Protein AF-A0A530QG68-F1 (afdb_monomer_lite)

Structure (mmCIF, N/CA/C/O backbone):
data_AF-A0A530QG68-F1
#
_entry.id   AF-A0A530QG68-F1
#
loop_
_atom_site.group_PDB
_atom_site.id
_atom_site.type_symbol
_atom_site.label_atom_id
_atom_site.label_alt_id
_atom_site.label_comp_id
_atom_site.label_asym_id
_atom_site.label_entity_id
_atom_site.label_seq_id
_atom_site.pdbx_PDB_ins_code
_atom_site.Cartn_x
_atom_site.Cartn_y
_atom_site.Cartn_z
_atom_site.occupancy
_atom_site.B_iso_or_equiv
_atom_site.auth_seq_id
_atom_site.auth_comp_id
_atom_site.auth_asym_id
_atom_site.auth_atom_id
_atom_site.pdbx_PDB_model_num
ATOM 1 N N . CYS A 1 1 ? -10.108 4.611 6.725 1.00 93.62 1 CYS A N 1
ATOM 2 C CA . CYS A 1 1 ? -9.288 3.538 6.113 1.00 93.62 1 CYS A CA 1
ATOM 3 C C . CYS A 1 1 ? -10.037 2.207 6.030 1.00 93.62 1 CYS A C 1
ATOM 5 O O . CYS A 1 1 ? -9.881 1.564 5.004 1.00 93.62 1 CYS A O 1
ATOM 7 N N . LEU A 1 2 ? -10.840 1.822 7.037 1.00 95.50 2 LEU A N 1
ATOM 8 C CA . LEU A 1 2 ? -11.633 0.578 7.046 1.00 95.50 2 LEU A CA 1
ATOM 9 C C . LEU A 1 2 ? -12.482 0.405 5.774 1.00 95.50 2 LEU A C 1
ATOM 11 O O . LEU A 1 2 ? -12.209 -0.496 4.990 1.00 95.50 2 LEU A O 1
ATOM 15 N N . ASP A 1 3 ? -13.388 1.344 5.493 1.00 96.12 3 ASP A N 1
ATOM 16 C CA . ASP A 1 3 ? -14.272 1.273 4.312 1.00 96.12 3 ASP A CA 1
ATOM 17 C C . ASP A 1 3 ? -13.552 1.529 2.977 1.00 96.12 3 ASP A C 1
ATOM 19 O O . ASP A 1 3 ? -14.122 1.355 1.905 1.00 96.12 3 ASP A O 1
ATOM 23 N N . LEU A 1 4 ? -12.289 1.966 3.028 1.00 96.50 4 LEU A N 1
ATOM 24 C CA . LEU A 1 4 ? -11.486 2.256 1.837 1.00 96.50 4 LEU A CA 1
ATOM 25 C C . LEU A 1 4 ? -10.696 1.0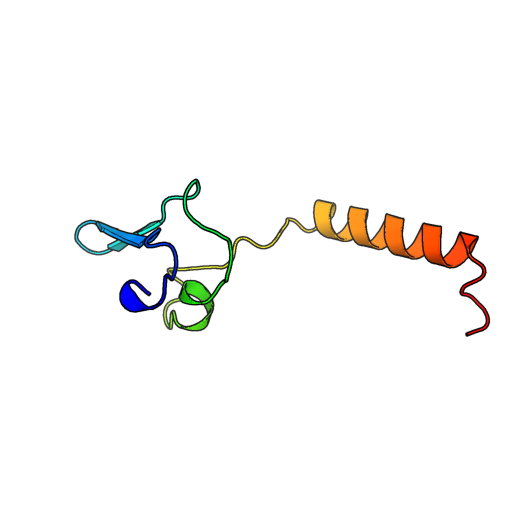42 1.351 1.00 96.50 4 LEU A C 1
ATOM 27 O O . LEU A 1 4 ? -10.100 1.115 0.281 1.00 96.50 4 LEU A O 1
ATOM 31 N N . CYS A 1 5 ? -10.599 -0.028 2.144 1.00 97.19 5 CYS A N 1
ATOM 32 C CA . CYS A 1 5 ? -9.806 -1.190 1.775 1.00 97.19 5 CYS A CA 1
ATOM 33 C C . CYS A 1 5 ? -10.635 -2.142 0.900 1.00 97.19 5 CYS A C 1
ATOM 35 O O . CYS A 1 5 ? -11.493 -2.845 1.433 1.00 97.19 5 CYS A O 1
ATOM 37 N N . PRO A 1 6 ? -10.363 -2.244 -0.416 1.00 96.69 6 PRO A N 1
ATOM 38 C CA . PRO A 1 6 ? -11.170 -3.079 -1.306 1.00 96.69 6 PRO A CA 1
ATOM 39 C C . PRO A 1 6 ? -11.005 -4.579 -1.031 1.00 96.69 6 PRO A C 1
ATOM 41 O O . PRO A 1 6 ? -11.873 -5.364 -1.394 1.00 96.69 6 PRO A O 1
ATOM 44 N N . THR A 1 7 ? -9.900 -4.987 -0.398 1.00 97.31 7 THR A N 1
ATOM 45 C CA . THR A 1 7 ? -9.614 -6.394 -0.080 1.00 97.31 7 THR A CA 1
ATOM 46 C C . THR A 1 7 ? -10.008 -6.788 1.341 1.00 97.31 7 THR A C 1
ATOM 48 O O . THR A 1 7 ? -9.831 -7.941 1.717 1.00 97.31 7 THR A O 1
ATOM 51 N N . GLY A 1 8 ? -10.506 -5.850 2.157 1.00 96.62 8 GLY A N 1
ATOM 52 C CA . GLY A 1 8 ? -10.831 -6.122 3.561 1.00 96.62 8 GLY A CA 1
ATOM 53 C C . GLY A 1 8 ? -9.612 -6.405 4.451 1.00 96.62 8 GLY A C 1
ATOM 54 O O . GLY A 1 8 ? -9.756 -6.988 5.519 1.00 96.62 8 GLY A O 1
ATOM 55 N N . ALA A 1 9 ? -8.407 -5.990 4.047 1.00 97.94 9 ALA A N 1
ATOM 56 C CA . ALA A 1 9 ? -7.168 -6.233 4.793 1.00 97.94 9 ALA A CA 1
ATOM 57 C C . ALA A 1 9 ? -7.047 -5.449 6.116 1.00 97.94 9 ALA A C 1
ATOM 59 O O . ALA A 1 9 ? -6.107 -5.691 6.871 1.00 97.94 9 ALA A O 1
ATOM 60 N N . ILE A 1 10 ? -7.937 -4.487 6.387 1.00 97.69 10 ILE A N 1
ATOM 61 C CA . ILE A 1 10 ? -7.864 -3.602 7.558 1.00 97.69 10 ILE A CA 1
ATOM 62 C C . ILE A 1 10 ? -8.985 -3.950 8.537 1.00 97.69 10 ILE A C 1
ATOM 64 O O . ILE A 1 10 ? -10.156 -3.892 8.170 1.00 97.69 10 ILE A O 1
ATOM 68 N N . THR A 1 11 ? -8.636 -4.238 9.791 1.00 97.75 11 THR A N 1
ATOM 69 C CA . THR A 1 11 ? -9.597 -4.578 10.854 1.00 97.75 11 THR A CA 1
ATOM 70 C C . THR A 1 11 ? -9.422 -3.688 12.090 1.00 97.75 11 THR A C 1
ATOM 72 O O . THR A 1 11 ? -8.299 -3.265 12.385 1.00 97.75 11 THR A O 1
ATOM 75 N N . PRO A 1 12 ? -10.492 -3.407 12.858 1.00 97.12 12 PRO A N 1
ATOM 76 C CA . PRO A 1 12 ? -10.373 -2.737 14.154 1.00 97.12 12 PRO A CA 1
ATOM 77 C C . PRO A 1 12 ? -9.516 -3.548 15.139 1.00 97.12 12 PRO A C 1
ATOM 79 O O . PRO A 1 12 ? -9.626 -4.771 15.196 1.00 97.12 12 PRO A O 1
ATOM 82 N N . ALA A 1 13 ? -8.693 -2.866 15.936 1.00 96.81 13 ALA A N 1
ATOM 83 C CA . ALA A 1 13 ? -7.828 -3.453 16.960 1.00 96.81 13 ALA A CA 1
ATOM 84 C C . ALA A 1 13 ? -7.816 -2.555 18.215 1.00 96.81 13 ALA A C 1
ATOM 86 O O . ALA A 1 13 ? -6.826 -1.911 18.558 1.00 96.81 13 ALA A O 1
ATOM 87 N N . GLY A 1 14 ? -8.962 -2.448 18.893 1.00 95.56 14 GLY A N 1
ATOM 88 C CA . GLY A 1 14 ? -9.134 -1.523 20.018 1.00 95.56 14 GLY A CA 1
ATOM 89 C C . GLY A 1 14 ? -9.054 -0.063 19.561 1.00 95.56 14 GLY A C 1
ATOM 90 O O . GLY A 1 14 ? -9.877 0.376 18.764 1.00 95.56 14 GLY A O 1
ATOM 91 N N . ASN A 1 15 ? -8.051 0.678 20.046 1.00 94.94 15 ASN A N 1
ATOM 92 C CA . ASN A 1 15 ? -7.858 2.105 19.736 1.00 94.94 15 ASN A CA 1
ATOM 93 C C . ASN A 1 15 ? -7.041 2.368 18.456 1.00 94.94 15 ASN A C 1
ATOM 95 O O . ASN A 1 15 ? -6.693 3.511 18.166 1.00 94.94 15 ASN A O 1
ATOM 99 N N . HIS A 1 16 ? -6.692 1.325 17.707 1.00 94.56 16 HIS A N 1
ATOM 100 C CA . HIS A 1 16 ? -5.990 1.423 16.430 1.00 94.56 16 HIS A CA 1
ATOM 101 C C . HIS A 1 16 ? -6.589 0.432 15.424 1.00 94.56 16 HIS A C 1
ATOM 103 O O . HIS A 1 16 ? -7.561 -0.267 15.715 1.00 94.56 16 HIS A O 1
ATOM 109 N N . VAL A 1 17 ? -6.025 0.389 14.219 1.00 96.50 17 VAL A N 1
ATOM 110 C CA . VAL A 1 17 ? -6.367 -0.600 13.192 1.00 96.50 17 VAL A CA 1
ATOM 111 C C . VAL A 1 17 ? -5.183 -1.527 12.956 1.00 96.50 17 VAL A C 1
ATOM 113 O O . VAL A 1 17 ? -4.034 -1.094 13.033 1.00 96.50 17 VAL A O 1
ATOM 116 N N . ALA A 1 18 ? -5.464 -2.785 12.640 1.00 97.12 18 ALA A N 1
ATOM 117 C CA . ALA A 1 18 ? -4.476 -3.743 12.166 1.00 97.12 18 ALA A CA 1
ATOM 118 C C . ALA A 1 18 ? -4.599 -3.892 10.645 1.00 97.12 18 ALA A C 1
ATOM 120 O O . ALA A 1 18 ? -5.708 -3.873 10.108 1.00 97.12 18 ALA A O 1
ATOM 121 N N . ILE A 1 19 ? -3.468 -4.037 9.953 1.00 97.06 19 ILE A N 1
ATOM 122 C CA . ILE A 1 19 ? -3.414 -4.295 8.509 1.00 97.06 19 ILE A CA 1
ATOM 123 C C . ILE A 1 19 ? -2.783 -5.670 8.304 1.00 97.06 19 ILE A C 1
ATOM 125 O O . ILE A 1 19 ? -1.635 -5.884 8.687 1.00 97.06 19 ILE A O 1
ATOM 129 N N . ASN A 1 20 ? -3.520 -6.598 7.695 1.00 97.25 20 ASN A N 1
ATOM 130 C CA . ASN A 1 20 ? -2.993 -7.906 7.325 1.00 97.25 20 ASN A CA 1
ATOM 131 C C . ASN A 1 20 ? -2.172 -7.790 6.030 1.00 97.25 20 ASN A C 1
ATOM 133 O O . ASN A 1 20 ? -2.731 -7.566 4.955 1.00 97.25 20 ASN A O 1
ATOM 137 N N . ALA A 1 21 ? -0.850 -7.949 6.137 1.00 95.12 21 ALA A N 1
ATOM 138 C CA . ALA A 1 21 ? 0.071 -7.835 5.007 1.00 95.12 21 ALA A CA 1
ATOM 139 C C . ALA A 1 21 ? -0.186 -8.886 3.914 1.00 95.12 21 ALA A C 1
ATOM 141 O O . ALA A 1 21 ? -0.070 -8.563 2.738 1.00 95.12 21 ALA A O 1
ATOM 142 N N . GLU A 1 22 ? -0.626 -10.089 4.288 1.00 97.06 22 GLU A N 1
ATOM 143 C CA . GLU A 1 22 ? -0.882 -11.193 3.352 1.00 97.06 22 GLU A CA 1
ATOM 144 C C . GLU A 1 22 ? -2.156 -10.980 2.512 1.00 97.06 22 GLU A C 1
ATOM 146 O O . GLU A 1 22 ? -2.325 -11.588 1.459 1.00 97.06 22 GLU A O 1
ATOM 151 N N . VAL A 1 23 ? -3.066 -10.105 2.959 1.00 97.56 23 VAL A N 1
ATOM 152 C CA . VAL A 1 23 ? -4.319 -9.755 2.252 1.00 97.56 23 VAL A CA 1
ATOM 153 C C . VAL A 1 23 ? -4.224 -8.379 1.577 1.00 97.56 23 VAL A C 1
ATOM 155 O O . VAL A 1 23 ? -5.025 -8.019 0.707 1.00 97.56 23 VAL A O 1
ATOM 158 N N . CYS A 1 24 ? -3.253 -7.561 1.978 1.00 97.06 24 CYS A N 1
ATOM 159 C CA . CYS A 1 24 ? -3.064 -6.222 1.446 1.00 97.06 24 CYS A CA 1
ATOM 160 C C . CYS A 1 24 ? -2.554 -6.278 -0.001 1.00 97.06 24 CYS A C 1
ATOM 162 O O . CYS A 1 24 ? -1.423 -6.670 -0.260 1.00 97.06 24 CYS A O 1
ATOM 164 N N . ALA A 1 25 ? -3.353 -5.787 -0.951 1.00 95.56 25 ALA A N 1
ATOM 165 C CA . ALA A 1 25 ? -2.951 -5.701 -2.360 1.00 95.56 25 ALA A CA 1
ATOM 166 C C . ALA A 1 25 ? -2.061 -4.484 -2.692 1.00 95.56 25 ALA A C 1
ATOM 168 O O . ALA A 1 25 ? -1.739 -4.257 -3.854 1.00 95.56 25 ALA A O 1
ATOM 169 N N . GLY A 1 26 ? -1.710 -3.651 -1.705 1.00 95.25 26 GLY A N 1
ATOM 170 C CA . GLY A 1 26 ? -0.845 -2.488 -1.929 1.00 95.25 26 GLY A CA 1
ATOM 171 C C . GLY A 1 26 ? -1.468 -1.374 -2.784 1.00 95.25 26 GLY A C 1
ATOM 172 O O . GLY A 1 26 ? -0.759 -0.724 -3.538 1.00 95.25 26 GLY A O 1
ATOM 173 N N . CYS A 1 27 ? -2.779 -1.115 -2.690 1.00 95.94 27 CYS A N 1
ATOM 174 C CA . CYS A 1 27 ? -3.430 -0.042 -3.469 1.00 95.94 27 CYS A CA 1
ATOM 175 C C . CYS A 1 27 ? -3.159 1.386 -2.948 1.00 95.94 27 CYS A C 1
ATOM 177 O O . CYS A 1 27 ? -3.314 2.354 -3.684 1.00 95.94 27 CYS A O 1
ATOM 179 N N . GLY A 1 28 ? -2.791 1.538 -1.671 1.00 95.62 28 GLY A N 1
ATOM 180 C CA . GLY A 1 28 ? -2.443 2.832 -1.068 1.00 95.62 28 GLY A CA 1
ATOM 181 C C . GLY A 1 28 ? -3.609 3.744 -0.659 1.00 95.62 28 GLY A C 1
ATOM 182 O O . GLY A 1 28 ? -3.361 4.778 -0.040 1.00 95.62 28 GLY A O 1
ATOM 183 N N . SER A 1 29 ? -4.871 3.368 -0.895 1.00 96.56 29 SER A N 1
ATOM 184 C CA . SER A 1 29 ? -6.039 4.205 -0.558 1.00 96.56 29 SER A CA 1
ATOM 185 C C . SER A 1 29 ? -6.131 4.559 0.931 1.00 96.56 29 SER A C 1
ATOM 187 O O . SER A 1 29 ? -6.503 5.675 1.290 1.00 96.56 29 SER A O 1
ATOM 189 N N . CYS A 1 30 ? -5.764 3.629 1.818 1.00 97.00 30 CYS A N 1
ATOM 190 C CA . CYS A 1 30 ? -5.759 3.877 3.258 1.00 97.00 30 CYS A CA 1
ATOM 191 C C . CYS A 1 30 ? -4.706 4.907 3.681 1.00 97.00 30 CYS A C 1
ATOM 193 O O . CYS A 1 30 ? -4.990 5.698 4.577 1.00 97.00 30 CYS A O 1
ATOM 195 N N . ALA A 1 31 ? -3.539 4.911 3.033 1.00 96.44 31 ALA A N 1
ATOM 196 C CA . ALA A 1 31 ? -2.459 5.845 3.319 1.00 96.44 31 ALA A CA 1
ATOM 197 C C . ALA A 1 31 ? -2.794 7.252 2.812 1.00 96.44 31 ALA A C 1
ATOM 199 O O . ALA A 1 31 ? -2.669 8.216 3.559 1.00 96.44 31 ALA A O 1
ATOM 200 N N . ALA A 1 32 ? -3.311 7.365 1.583 1.00 96.50 32 ALA A N 1
ATOM 201 C CA . ALA A 1 32 ? -3.691 8.649 0.992 1.00 96.50 32 ALA A CA 1
ATOM 202 C C . ALA A 1 32 ? -4.777 9.386 1.795 1.00 96.50 32 ALA A C 1
ATOM 204 O O . ALA A 1 32 ? -4.768 10.610 1.883 1.00 96.50 32 ALA A O 1
ATOM 205 N N . ALA A 1 33 ? -5.710 8.643 2.395 1.00 96.69 33 ALA A N 1
ATOM 206 C CA . ALA A 1 33 ? -6.804 9.212 3.174 1.00 96.69 33 ALA A CA 1
ATOM 207 C C . ALA A 1 33 ? -6.476 9.424 4.663 1.00 96.69 33 ALA A C 1
ATOM 209 O O . ALA A 1 33 ? -7.330 9.925 5.392 1.00 96.69 33 ALA A O 1
ATOM 210 N N . CYS A 1 34 ? -5.311 8.988 5.160 1.00 96.31 34 CYS A N 1
ATOM 211 C CA . CYS A 1 34 ? -5.001 9.035 6.588 1.00 96.31 34 CYS A CA 1
ATOM 212 C C . CYS A 1 34 ? -4.425 10.406 6.987 1.00 96.31 34 CYS A C 1
ATOM 214 O O . CYS A 1 34 ? -3.271 10.686 6.668 1.00 96.31 34 CYS A O 1
ATOM 216 N N . PRO A 1 35 ? -5.159 11.246 7.742 1.00 95.81 35 PRO A N 1
ATOM 217 C CA . PRO A 1 35 ? -4.692 12.593 8.079 1.00 95.81 35 PRO A CA 1
ATOM 218 C C . PRO A 1 35 ? -3.550 12.593 9.101 1.00 95.81 35 PRO A C 1
ATOM 220 O O . PRO A 1 35 ? -2.790 13.552 9.179 1.00 95.81 35 PRO A O 1
ATOM 223 N N . THR A 1 36 ? -3.431 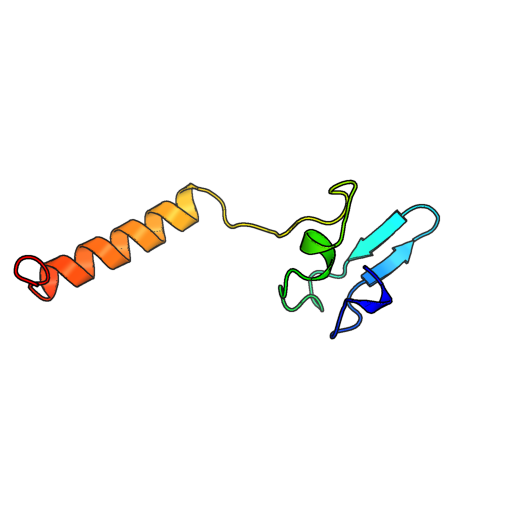11.531 9.901 1.00 95.50 36 THR A N 1
ATOM 224 C CA . THR A 1 36 ? -2.400 11.400 10.940 1.00 95.50 36 THR A CA 1
ATOM 225 C C . THR A 1 36 ? -1.137 10.701 10.445 1.00 95.50 36 THR A C 1
ATOM 227 O O . THR A 1 36 ? -0.146 10.669 11.166 1.00 95.50 36 THR A O 1
ATOM 230 N N . GLY A 1 37 ? -1.174 10.084 9.259 1.00 94.44 37 GLY A N 1
ATOM 231 C CA . GLY A 1 37 ? -0.091 9.234 8.761 1.00 94.44 37 GLY A CA 1
ATOM 232 C C . GLY A 1 37 ? 0.043 7.877 9.467 1.00 94.44 37 GLY A C 1
ATOM 233 O O . GLY A 1 37 ? 1.020 7.174 9.236 1.00 94.44 37 GLY A O 1
ATOM 234 N N . ALA A 1 38 ? -0.921 7.474 10.306 1.00 95.38 38 ALA A N 1
ATOM 235 C CA . ALA A 1 38 ? -0.887 6.179 10.998 1.00 95.38 38 ALA A CA 1
ATOM 236 C C . ALA A 1 38 ? -0.938 4.974 10.038 1.00 95.38 38 ALA A C 1
ATOM 238 O O . ALA A 1 38 ? -0.383 3.919 10.335 1.00 95.38 38 ALA A O 1
ATOM 239 N N . ALA A 1 39 ? -1.596 5.129 8.886 1.00 95.25 39 ALA A N 1
ATOM 240 C CA . ALA A 1 39 ? -1.482 4.206 7.765 1.00 95.25 39 ALA A CA 1
ATOM 241 C C . ALA A 1 39 ? -0.549 4.823 6.719 1.00 95.25 39 ALA A C 1
ATOM 243 O O . ALA A 1 39 ? -0.805 5.929 6.245 1.00 95.25 39 ALA A O 1
ATOM 244 N N . ALA A 1 40 ? 0.501 4.099 6.340 1.00 93.62 40 ALA A N 1
ATOM 245 C CA . ALA A 1 40 ? 1.487 4.544 5.363 1.00 93.62 40 ALA A CA 1
ATOM 246 C C . ALA A 1 40 ? 1.646 3.516 4.242 1.00 93.62 40 ALA A C 1
ATOM 248 O O . ALA A 1 40 ? 1.428 2.318 4.433 1.00 93.62 40 ALA A O 1
ATOM 249 N N . TYR A 1 41 ? 2.027 3.994 3.059 1.00 92.50 41 TYR A N 1
ATOM 250 C CA . TYR A 1 41 ? 2.383 3.116 1.956 1.00 92.50 41 TYR A CA 1
ATOM 251 C C . TYR A 1 41 ? 3.777 2.535 2.197 1.00 92.50 41 TYR A C 1
ATOM 253 O O . TYR A 1 41 ? 4.717 3.281 2.479 1.00 92.50 41 TYR A O 1
ATOM 261 N N . ALA A 1 42 ? 3.914 1.216 2.057 1.00 89.56 42 ALA A N 1
ATOM 262 C CA . ALA A 1 42 ? 5.202 0.537 2.128 1.00 89.56 42 ALA A CA 1
ATOM 263 C C . ALA A 1 42 ? 6.009 0.830 0.854 1.00 89.56 42 ALA A C 1
ATOM 265 O O . ALA A 1 42 ? 6.021 0.053 -0.102 1.00 89.56 42 ALA A O 1
ATOM 266 N N . VAL A 1 43 ? 6.639 2.004 0.815 1.00 87.69 43 VAL A N 1
ATOM 267 C CA . VAL A 1 43 ? 7.574 2.364 -0.251 1.00 87.69 43 VAL A CA 1
ATOM 268 C C . VAL A 1 43 ? 8.804 1.449 -0.192 1.00 87.69 43 VAL A C 1
ATOM 270 O O . VAL A 1 43 ? 9.275 1.143 0.906 1.00 87.69 43 VAL A O 1
ATOM 273 N N . PRO A 1 44 ? 9.342 1.005 -1.345 1.00 89.00 44 PRO A N 1
ATOM 274 C CA . PRO A 1 44 ? 10.596 0.263 -1.364 1.00 89.00 44 PRO A CA 1
ATOM 275 C C . PRO A 1 44 ? 11.733 1.106 -0.784 1.00 89.00 44 PRO A C 1
ATOM 277 O O . PRO A 1 44 ? 11.726 2.335 -0.892 1.00 89.00 44 PRO A O 1
ATOM 280 N N . ASP A 1 45 ? 12.738 0.442 -0.221 1.00 94.00 45 ASP A N 1
ATOM 281 C CA . ASP A 1 45 ? 13.945 1.110 0.246 1.00 94.00 45 ASP A CA 1
ATOM 28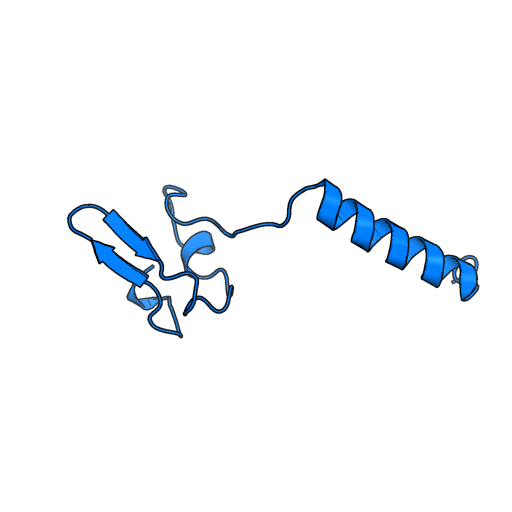2 C C . ASP A 1 45 ? 14.720 1.759 -0.920 1.00 94.00 45 ASP A C 1
ATOM 284 O O . ASP A 1 45 ? 14.595 1.379 -2.093 1.00 94.00 45 ASP A O 1
ATOM 288 N N . ALA A 1 46 ? 15.541 2.758 -0.589 1.00 95.12 46 ALA A N 1
ATOM 289 C CA . ALA A 1 46 ? 16.289 3.528 -1.578 1.00 95.12 46 ALA A CA 1
ATOM 290 C C . ALA A 1 46 ? 17.225 2.651 -2.423 1.00 95.12 46 ALA A C 1
ATOM 292 O O . ALA A 1 46 ? 17.371 2.888 -3.622 1.00 95.12 46 ALA A O 1
ATOM 293 N N . GLU A 1 47 ? 17.829 1.620 -1.831 1.00 96.81 47 GLU A N 1
ATOM 294 C CA . GLU A 1 47 ? 18.734 0.718 -2.537 1.00 96.81 47 GLU A CA 1
ATOM 295 C C . GLU A 1 47 ? 17.974 -0.081 -3.607 1.00 96.81 47 GLU A C 1
ATOM 297 O O . GLU A 1 47 ? 18.406 -0.161 -4.759 1.00 96.81 47 GLU A O 1
ATOM 302 N N . SER A 1 48 ? 16.794 -0.606 -3.268 1.00 96.12 48 SER A N 1
ATOM 303 C CA . SER A 1 48 ? 15.906 -1.309 -4.198 1.00 96.12 48 SER A CA 1
ATOM 304 C C . SER A 1 48 ? 15.451 -0.426 -5.358 1.00 96.12 48 SER A C 1
ATOM 306 O O . SER A 1 48 ? 15.452 -0.877 -6.508 1.00 96.12 48 SER A O 1
ATOM 308 N N . LEU A 1 49 ? 15.104 0.836 -5.092 1.00 96.12 49 LEU A N 1
ATOM 309 C CA . LEU A 1 49 ? 14.741 1.789 -6.144 1.00 96.12 49 LEU A CA 1
ATOM 310 C C . LEU A 1 49 ? 15.930 2.106 -7.055 1.00 96.12 49 LEU A C 1
ATOM 312 O O . LEU A 1 49 ? 15.798 2.037 -8.278 1.00 96.12 49 LEU A O 1
ATOM 316 N N . LEU A 1 50 ? 17.100 2.387 -6.479 1.00 97.31 50 LEU A N 1
ATOM 317 C CA . LEU A 1 50 ? 18.317 2.678 -7.237 1.00 97.31 50 LEU A CA 1
ATOM 318 C C . LEU A 1 50 ? 18.758 1.489 -8.095 1.00 97.31 50 LEU A C 1
ATOM 320 O O . LEU A 1 50 ? 19.175 1.689 -9.236 1.00 97.31 50 LEU A O 1
ATOM 324 N N . ARG A 1 51 ? 18.612 0.251 -7.604 1.00 97.81 51 ARG A N 1
ATOM 325 C CA . ARG A 1 51 ? 18.854 -0.961 -8.403 1.00 97.81 51 ARG A CA 1
ATOM 326 C C . ARG A 1 51 ? 17.955 -1.008 -9.637 1.00 97.81 51 ARG A C 1
ATOM 328 O O . ARG A 1 51 ? 18.462 -1.192 -10.741 1.00 97.81 51 ARG A O 1
ATOM 335 N N . ARG A 1 52 ? 16.644 -0.788 -9.476 1.00 97.25 52 ARG A N 1
ATOM 336 C CA . ARG A 1 52 ? 15.694 -0.776 -10.606 1.00 97.25 52 ARG A CA 1
ATOM 337 C C . ARG A 1 52 ? 16.016 0.341 -11.596 1.00 97.25 52 ARG A C 1
ATOM 339 O O . ARG A 1 52 ? 16.066 0.082 -12.795 1.00 97.25 52 ARG A O 1
ATOM 346 N N . LEU A 1 53 ? 16.295 1.550 -11.103 1.00 97.81 53 LEU A N 1
ATOM 347 C CA . LEU A 1 53 ? 16.697 2.685 -11.939 1.00 97.81 53 LEU A CA 1
ATOM 348 C C . LEU A 1 53 ? 17.964 2.376 -12.738 1.00 97.81 53 LEU A C 1
ATOM 350 O O . LEU A 1 53 ? 17.996 2.604 -13.943 1.00 97.81 53 LEU A O 1
ATOM 354 N N . ARG A 1 54 ? 18.985 1.797 -12.098 1.00 97.94 54 ARG A N 1
ATOM 355 C CA . ARG A 1 54 ? 20.222 1.393 -12.773 1.00 97.94 54 ARG A CA 1
ATOM 356 C C . ARG A 1 54 ? 19.947 0.412 -13.910 1.00 97.94 54 ARG A C 1
ATOM 358 O O . ARG A 1 54 ? 20.469 0.624 -14.999 1.00 97.94 54 ARG A O 1
ATOM 365 N N . THR A 1 55 ? 19.139 -0.624 -13.684 1.00 98.19 55 THR A N 1
ATOM 366 C CA . THR A 1 55 ? 18.778 -1.598 -14.729 1.00 98.19 55 THR A CA 1
ATOM 367 C C . THR A 1 55 ? 18.052 -0.932 -15.898 1.00 98.19 55 THR A C 1
ATOM 369 O O . THR A 1 55 ? 18.410 -1.170 -17.051 1.00 98.19 55 THR A O 1
ATOM 372 N N . LEU A 1 56 ? 17.075 -0.063 -15.617 1.00 97.38 56 LEU A N 1
ATOM 373 C CA . LEU A 1 56 ? 16.342 0.674 -16.652 1.00 97.38 56 LEU A CA 1
ATOM 374 C C . LEU A 1 56 ? 17.277 1.561 -17.485 1.00 97.38 56 LEU A C 1
ATOM 376 O O . LEU A 1 56 ? 17.251 1.497 -18.708 1.00 97.38 56 LEU A O 1
ATOM 380 N N . LEU A 1 57 ? 18.152 2.336 -16.839 1.00 97.31 57 LEU A N 1
ATOM 381 C CA . LEU A 1 57 ? 19.098 3.218 -17.531 1.00 97.31 57 LEU A CA 1
ATOM 382 C C . LEU A 1 57 ? 20.118 2.439 -18.373 1.00 97.31 57 LEU A C 1
ATOM 384 O O . LEU A 1 57 ? 20.469 2.868 -19.471 1.00 97.31 57 LEU A O 1
ATOM 388 N N . PHE A 1 58 ? 20.599 1.296 -17.876 1.00 97.19 58 PHE A N 1
ATOM 389 C CA . PHE A 1 58 ? 21.584 0.483 -18.592 1.00 97.19 58 PHE A CA 1
ATOM 390 C C . PHE A 1 58 ? 20.982 -0.141 -19.854 1.00 97.19 58 PHE A C 1
ATOM 392 O O . PHE A 1 58 ? 21.540 0.016 -20.937 1.00 97.19 58 PHE A O 1
ATOM 399 N N . THR A 1 59 ? 19.812 -0.769 -19.716 1.00 97.06 59 THR A N 1
ATOM 400 C CA . THR A 1 59 ? 19.096 -1.403 -20.836 1.00 97.06 59 THR A CA 1
ATOM 401 C C . THR A 1 59 ? 18.642 -0.382 -21.877 1.00 97.06 59 THR A C 1
ATOM 403 O O . THR A 1 59 ? 18.781 -0.624 -23.072 1.00 97.06 59 THR A O 1
ATOM 406 N N . TYR A 1 60 ? 18.185 0.796 -21.444 1.00 96.31 60 TYR A N 1
ATOM 407 C CA . TYR A 1 60 ? 17.856 1.904 -22.339 1.00 96.31 60 TYR A CA 1
ATOM 408 C C . TYR A 1 60 ? 19.064 2.356 -23.174 1.00 96.31 60 TYR A C 1
ATOM 410 O O . TYR A 1 60 ? 18.954 2.537 -24.387 1.00 96.31 60 TYR A O 1
ATOM 418 N N . ARG A 1 61 ? 20.241 2.485 -22.546 1.00 96.00 61 ARG A N 1
ATOM 419 C CA . ARG A 1 61 ? 21.476 2.851 -23.251 1.00 96.00 61 ARG A CA 1
ATOM 420 C C . ARG A 1 61 ? 21.922 1.769 -24.235 1.00 96.00 61 ARG A C 1
ATOM 422 O O . ARG A 1 61 ? 22.327 2.100 -25.343 1.00 96.00 61 ARG A O 1
ATOM 429 N N . GLU A 1 62 ? 21.855 0.496 -23.850 1.00 95.62 62 GLU A N 1
ATOM 430 C CA . GLU A 1 62 ? 22.185 -0.634 -24.735 1.00 95.62 62 GLU A CA 1
ATOM 431 C C . GLU A 1 62 ? 21.251 -0.720 -25.949 1.00 95.62 62 GLU A C 1
ATOM 433 O O . GLU A 1 62 ? 21.689 -1.102 -27.030 1.00 95.62 62 GLU A O 1
ATOM 438 N N . ALA A 1 63 ? 19.993 -0.301 -25.797 1.00 96.25 63 ALA A N 1
ATOM 439 C CA . ALA A 1 63 ? 19.022 -0.213 -26.883 1.00 96.25 63 ALA A CA 1
ATOM 440 C C . ALA A 1 63 ? 19.205 1.019 -27.799 1.00 96.25 63 ALA A C 1
ATOM 442 O O . ALA A 1 63 ? 18.392 1.226 -28.696 1.00 96.25 63 ALA A O 1
ATOM 443 N N . GLY A 1 64 ? 20.245 1.840 -27.591 1.00 94.62 64 GLY A N 1
ATOM 444 C CA . GLY A 1 64 ? 20.524 3.024 -28.413 1.00 94.62 64 GLY A CA 1
ATOM 445 C C . GLY A 1 64 ? 19.744 4.284 -28.018 1.00 94.62 64 GLY A C 1
ATOM 446 O O . GLY A 1 64 ? 19.660 5.214 -28.811 1.00 94.62 64 GLY A O 1
ATOM 447 N N . GLY A 1 65 ? 19.190 4.351 -26.801 1.00 93.56 65 GLY A N 1
ATOM 448 C CA . GLY A 1 65 ? 18.364 5.463 -26.303 1.00 93.56 65 GLY A CA 1
ATOM 449 C C . GLY A 1 65 ? 19.071 6.815 -26.086 1.00 93.56 65 GLY A C 1
ATOM 450 O O . GLY A 1 65 ? 18.698 7.580 -25.205 1.0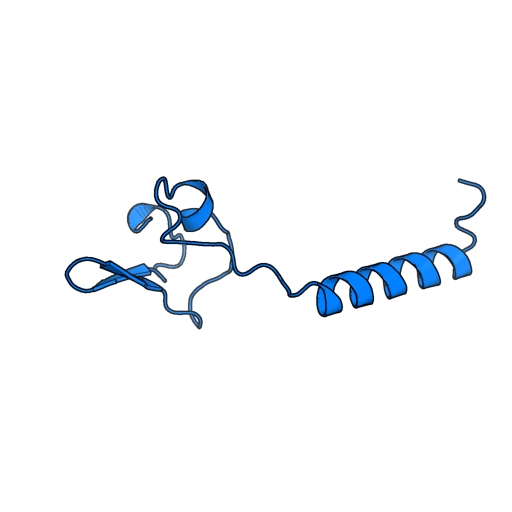0 93.56 65 GLY A O 1
ATOM 451 N N . LEU A 1 66 ? 20.125 7.138 -26.823 1.00 80.31 66 LEU A N 1
ATOM 452 C CA . LEU A 1 66 ? 20.848 8.405 -26.660 1.00 80.31 66 LEU A CA 1
ATOM 453 C C . LEU A 1 66 ? 20.400 9.490 -27.652 1.00 80.31 66 LEU A C 1
ATOM 455 O O . LEU A 1 66 ? 20.686 10.659 -27.408 1.00 80.31 66 LEU A O 1
ATOM 459 N N . ASP A 1 67 ? 19.647 9.110 -28.691 1.00 69.94 67 ASP A N 1
ATOM 460 C CA . ASP A 1 67 ? 19.301 9.967 -29.835 1.00 69.94 67 ASP A CA 1
ATOM 461 C C . ASP A 1 67 ? 17.780 10.201 -30.014 1.00 69.94 67 ASP A C 1
ATOM 463 O O . ASP A 1 67 ? 17.335 10.532 -31.115 1.00 69.94 67 ASP A O 1
ATOM 467 N N . ALA A 1 68 ? 16.970 9.981 -28.969 1.00 60.72 68 ALA A N 1
ATOM 468 C CA . ALA A 1 68 ? 15.515 10.203 -28.995 1.00 60.72 68 ALA A CA 1
ATOM 469 C C . ALA A 1 68 ? 15.125 11.678 -28.807 1.00 60.72 68 ALA A C 1
ATOM 471 O O . ALA A 1 68 ? 15.767 12.359 -27.973 1.00 60.72 68 ALA A O 1
#

Sequence (68 aa):
CLDLCPTGAITPAGNHVAINAEVCAGCGSCAAACPTGAAAYAVPDAESLLRRLRTLLFTYREAGGLDA

Secondary structure (DSSP, 8-state):
-GGG-TT--EEEETTEEEE-TTT-----HHHHT-TTS-S---PPPHHHHHHHHHHHHHHHHHTTTT--

pLDDT: mean 94.77, std 5.85, range [60.72, 98.19]

Foldseek 3Di:
DQVQQPQNQWDDDDPDIDGNPVSHPQPCRCQVPDPVSPDHRPDDDPVVVVVVVVVVVVVCVVVVVPPD

Radius of gyration: 18.12 Å; chains: 1; bounding box: 36×24×50 Å

=== Feature glossary ===
The record interleaves many kinds of information about one protein. Here is each kind framed as the question it answers.

Q: Are the domains correctly placed relative to each other?
A: Predicted aligned error is AlphaFold's pairwise confidence. Unlike pLDDT (per-residue), PAE is per-residue-pair and captures whether two parts of the structure are correctly placed relative to each other. Units are ångströms of expected positional error.

Q: Which residues are in helices, strands, or loops?
A: Eight-state secondary structure (DSSP): H is the canonical α-helix, G the tighter 3₁₀-helix, I the wider π-helix; E/B are β-structure, T and S are turns and bends, and '-' is everything else. DSSP derives these from the pattern of main-chain N–H···O=C hydrogen bonds, not from the sequence.

Q: What if only a Cα trace is available?
A: P-SEA three-state annotation labels each residue as helix, strand, or coil based purely on the geometry of the Cα trace. It serves as a fallback when the full backbone (and thus DSSP) is unavailable.

Q: What are the backbone torsion angles?
A: φ (phi) and ψ (psi) are the two rotatable backbone dihedrals per residue: φ is the C(i-1)–N–Cα–C torsion, ψ is the N–Cα–C–N(i+1) torsion, both in degrees on (−180°, 180°]. α-helical residues cluster near (−60°, −45°); β-strand residues near (−120°, +130°). A Ramachandran plot is simply a scatter of (φ, ψ) for every residue.

Q: What known structures does this most resemble?
A: Structural nearest neighbors (via Foldseek easy-search vs the PDB). Reported per hit: target PDB id, E-value, and alignment TM-score. A TM-score above ~0.5 is the conventional threshold for 'same fold'.

Q: What family and function is it annotated with?
A: Database cross-references. InterPro integrates a dozen domain/family signature databases into unified entries with residue-range hits. GO terms attach function/process/location labels with evidence codes. CATH codes position the fold in a four-level structural taxonomy. Organism is the NCBI-taxonomy species name.

Q: Which residues are buried vs exposed?
A: Solvent accessibility: the surface area of each residue that a 1.4 Å water probe can touch, in Å². When only backbone atoms are present the absolute values are lower than full-atom SASA (side chains contribute most of the area) and are flagged as backbone-only.

Q: What do the diagnostic plots show?
A: Three diagnostic plots accompany the record. The Cα contact map visualizes the tertiary structure a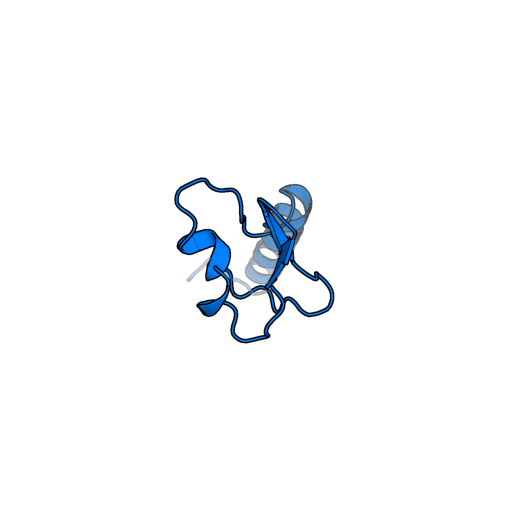s a 2D adjacency matrix (8 Å cutoff, sequence-local contacts suppressed). The Ramachandran plot shows the distribution of backbone (φ, ψ) torsions, with points in the α and β basins reflecting secondary structure content. The PAE plot shows AlphaFold's inter-residue confidence as a color matrix.

Q: What is the amino-acid chain?
A: The amino-acid sequence is the protein's primary structure: the linear order of residues from the N-terminus to the C-terminus, written in one-letter code. Everything else here — the 3D coordinates, the second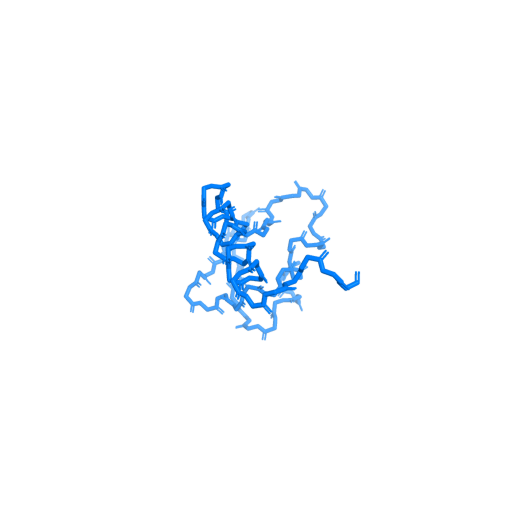ary structure, the domain annotations — is ultimately a consequence of this string.

Q: What do the rendered images show?
A: The six renders are orthographic views along the three Cartesian axes in both directions. Representation (cartoon, sticks, or surface) and color scheme (sequence-rainbow or by-chain) vary across proteins so the training set covers all the common visualization conventions.

Q: Where is each backbone atom in 3D?
A: The mmCIF table is the protein's shape written out atom by atom. For each backbone N, Cα, C, and carbonyl O, it records an (x, y, z) coordinate triple in Å plus the residue type, chain letter, and residue number.

Q: How mobile is each atom in the crystal?
A: For experimental (PDB) structures, the B-factor (temperature factor) quantifies the positional spread of each atom in the crystal — a combination of thermal vibration and static disorder — in units of Å². High B-factors mark flexible loops or poorly resolved regions; low B-factors mark the rigid, well-ordered core.

Q: How big and how compact is the whole molecule?
A: Three whole-structure scalars: the radius of gyration (RMS distance of Cα from centroid, in Å), the count of Cα–Cα contacts (pairs closer than 8 Å and separated by more than four residues in sequence — i.e. tertiary, not local, contacts), and the bounding-box dimensions. Together they distinguish compact globular folds from extended fibres or disordered chains.

Q: What does the local fold look like, residue by residue?
A: A 3Di character summarizes, for each residue, the relative orientation of the Cα frame of its nearest spatial neighbor. Because it encodes fold topology rather than chemistry, 3Di alignments detect remote structural similarity that sequence alignment misses.

Q: How confident is the AlphaFold model at each residue?
A: For AlphaFold models, the B-factor field carries pLDDT — the model's own estimate of local accuracy on a 0–100 scale. Regions with pLDDT<50 should be treated as essentially unmodeled; they often correspond to intrinsically disordered segments.